Protein AF-A0A1V5WQ45-F1 (afdb_monomer_lite)

Secondary structure (DSSP, 8-state):
-----HHHHHHHHHTT-HHHHHHHHHHHHHHH--TTS-HHHHHHHHHHHHHHHHHHHHHHHHHHHHHHHHHHHHHHHHHHHHHHHHHHHHHHHHHT-

pLDDT: mean 81.32, std 9.6, range [46.72, 92.5]

Radius of gyration: 25.63 Å; chains: 1; bounding box: 58×16×73 Å

Foldseek 3Di:
DDDQPVVVLVVCLVVLVLVVNLVSLVVVCVVVPPPPDDVVVVVVSVVVNVVVNVVSVVSVVVVVVVVVVVVVVVVVVVVVVVVVVVVVVVVVVVVVD

Structure (mmCIF, N/CA/C/O backbone):
data_AF-A0A1V5WQ45-F1
#
_entry.id   AF-A0A1V5WQ45-F1
#
loop_
_atom_site.group_PDB
_atom_site.id
_atom_site.type_symbol
_atom_site.label_atom_id
_atom_site.label_alt_id
_atom_site.label_comp_id
_atom_site.label_asym_id
_atom_site.label_entity_id
_atom_site.label_seq_id
_atom_site.pdbx_PDB_ins_code
_atom_site.Cartn_x
_atom_site.Cartn_y
_atom_site.Cartn_z
_atom_site.occupancy
_atom_site.B_iso_or_equiv
_atom_site.auth_seq_id
_atom_site.auth_comp_id
_atom_site.auth_asym_id
_atom_site.auth_atom_id
_atom_site.pdbx_PDB_model_num
ATOM 1 N N . MET A 1 1 ? -20.489 7.486 17.923 1.00 46.72 1 MET A N 1
ATOM 2 C CA . MET A 1 1 ? -19.554 6.491 17.372 1.00 46.72 1 MET A CA 1
ATOM 3 C C . MET A 1 1 ? -19.168 6.957 15.984 1.00 46.72 1 MET A C 1
ATOM 5 O O . MET A 1 1 ? -20.056 7.134 15.154 1.00 46.72 1 MET A O 1
ATOM 9 N N . SER A 1 2 ? -17.894 7.283 15.779 1.00 54.72 2 SER A N 1
ATOM 10 C CA . SER A 1 2 ? -17.372 7.604 14.451 1.00 54.72 2 SER A CA 1
ATOM 11 C C . SER A 1 2 ? -17.204 6.279 13.724 1.00 54.72 2 SER A C 1
ATOM 13 O O . SER A 1 2 ? -16.371 5.496 14.140 1.00 54.72 2 SER A O 1
ATOM 15 N N . GLN A 1 3 ? -18.021 5.973 12.716 1.00 68.31 3 GLN A N 1
ATOM 16 C CA . GLN A 1 3 ? -17.831 4.752 11.928 1.00 68.31 3 GLN A CA 1
ATOM 17 C C . GLN A 1 3 ? -16.707 4.970 10.917 1.00 68.31 3 GLN A C 1
ATOM 19 O O . GLN A 1 3 ? -16.695 5.988 10.222 1.00 68.31 3 GLN A O 1
ATOM 24 N N . LEU A 1 4 ? -15.792 4.004 10.809 1.00 78.50 4 LEU A N 1
ATOM 25 C CA . LEU A 1 4 ? -14.816 3.964 9.727 1.00 78.50 4 LEU A CA 1
ATOM 26 C C . LEU A 1 4 ? -15.577 3.947 8.395 1.00 78.50 4 LEU A C 1
ATOM 28 O O . LEU A 1 4 ? -16.408 3.065 8.162 1.00 78.50 4 LEU A O 1
ATOM 32 N N . ASP A 1 5 ? -15.296 4.905 7.510 1.00 86.31 5 ASP A N 1
ATOM 33 C CA . ASP A 1 5 ? -15.838 4.872 6.153 1.00 86.31 5 ASP A CA 1
ATOM 34 C C . ASP A 1 5 ? -15.121 3.775 5.358 1.00 86.31 5 ASP A C 1
ATOM 36 O O . ASP A 1 5 ? -14.093 3.996 4.715 1.00 86.31 5 ASP A O 1
ATOM 40 N N . ALA A 1 6 ? -15.678 2.564 5.423 1.00 82.69 6 ALA A N 1
ATOM 41 C CA . ALA A 1 6 ? -15.132 1.387 4.763 1.00 82.69 6 ALA A CA 1
ATOM 42 C C . ALA A 1 6 ? -14.988 1.575 3.245 1.00 82.69 6 ALA A C 1
ATOM 44 O O . ALA A 1 6 ? -14.047 1.047 2.662 1.00 82.69 6 ALA A O 1
ATOM 45 N N . LYS A 1 7 ? -15.866 2.360 2.600 1.00 86.81 7 LYS A N 1
ATOM 46 C CA . LYS A 1 7 ? -15.773 2.603 1.153 1.00 86.81 7 LYS A CA 1
ATOM 47 C C . LYS A 1 7 ? -14.593 3.498 0.822 1.00 86.81 7 LYS A C 1
ATOM 49 O O . LYS A 1 7 ? -13.856 3.208 -0.116 1.00 86.81 7 LYS A O 1
ATOM 54 N N . ALA A 1 8 ? -14.413 4.571 1.587 1.00 87.44 8 ALA A N 1
ATOM 55 C CA . ALA A 1 8 ? -13.262 5.447 1.425 1.00 87.44 8 ALA A CA 1
ATOM 56 C C . ALA A 1 8 ? -11.953 4.695 1.714 1.00 87.44 8 ALA A C 1
ATOM 58 O O . ALA A 1 8 ? -10.996 4.821 0.953 1.00 87.44 8 ALA A O 1
ATOM 59 N N . PHE A 1 9 ? -11.936 3.854 2.750 1.00 85.56 9 PHE A N 1
ATOM 60 C CA . PHE A 1 9 ? -10.790 3.017 3.091 1.00 85.56 9 PHE A CA 1
ATOM 61 C C . PHE A 1 9 ? -10.450 2.014 1.977 1.00 85.56 9 PHE A C 1
ATOM 63 O O . PHE A 1 9 ? -9.316 1.977 1.503 1.00 85.56 9 PHE A O 1
ATOM 70 N N . GLU A 1 10 ? -11.429 1.245 1.491 1.00 83.94 10 GLU A N 1
ATOM 71 C CA . GLU A 1 10 ? -11.246 0.315 0.368 1.00 83.94 10 GLU A CA 1
ATOM 72 C C . GLU A 1 10 ? -10.760 1.032 -0.896 1.00 83.94 10 GLU A C 1
ATOM 74 O O . GLU A 1 10 ? -9.870 0.534 -1.591 1.00 83.94 10 GLU A O 1
ATOM 79 N N . GLN A 1 11 ? -11.291 2.227 -1.171 1.00 89.56 11 GLN A N 1
ATOM 80 C CA . GLN A 1 11 ? -10.848 3.042 -2.293 1.00 89.56 11 GLN A CA 1
ATOM 81 C C . GLN A 1 11 ? -9.374 3.445 -2.141 1.00 89.56 11 GLN A C 1
ATOM 83 O O . GLN A 1 11 ? -8.606 3.247 -3.082 1.00 89.56 11 GLN A O 1
ATOM 88 N N . MET A 1 12 ? -8.946 3.920 -0.966 1.00 90.06 12 MET A N 1
ATOM 89 C CA . MET A 1 12 ? -7.541 4.268 -0.708 1.00 90.06 12 MET A CA 1
ATOM 90 C C . MET A 1 12 ? -6.607 3.069 -0.898 1.00 90.06 12 MET A C 1
ATOM 92 O O . MET A 1 12 ? -5.546 3.213 -1.505 1.00 90.06 12 MET A O 1
ATOM 96 N N . ILE A 1 13 ? -7.013 1.875 -0.450 1.00 86.31 13 ILE A N 1
ATOM 97 C CA . ILE A 1 13 ? -6.253 0.639 -0.685 1.00 86.31 13 ILE A CA 1
ATOM 98 C C . ILE A 1 13 ? -6.168 0.325 -2.182 1.00 86.31 13 ILE A C 1
ATOM 100 O O . ILE A 1 13 ? -5.081 0.044 -2.685 1.00 86.31 13 ILE A O 1
ATOM 104 N N . SER A 1 14 ? -7.280 0.423 -2.916 1.00 86.75 14 SER A N 1
ATOM 105 C CA . SER A 1 14 ? -7.305 0.159 -4.363 1.00 86.75 14 SER A CA 1
ATOM 106 C C . SER A 1 14 ? -6.451 1.145 -5.171 1.00 86.75 14 SER A C 1
ATOM 108 O O . SER A 1 14 ? -5.837 0.773 -6.170 1.00 86.75 14 SER A O 1
ATOM 110 N N . GLU A 1 15 ? -6.366 2.391 -4.704 1.00 91.69 15 GLU A N 1
ATOM 111 C CA . GLU A 1 15 ? -5.579 3.472 -5.299 1.00 91.69 15 GLU A CA 1
ATOM 112 C C . GLU A 1 15 ? -4.120 3.487 -4.813 1.00 91.69 15 GLU A C 1
ATOM 114 O O . GLU A 1 15 ? -3.355 4.365 -5.209 1.00 91.69 15 GLU A O 1
ATOM 119 N N . LYS A 1 16 ? -3.713 2.519 -3.977 1.00 88.69 16 LYS A N 1
ATOM 120 C CA . LYS A 1 16 ? -2.366 2.414 -3.381 1.00 88.69 16 LYS A CA 1
ATOM 121 C C . LYS A 1 16 ? -1.978 3.606 -2.497 1.00 88.69 16 LYS A C 1
ATOM 123 O O . LYS A 1 16 ? -0.798 3.875 -2.270 1.00 88.69 16 LYS A O 1
ATOM 128 N N . ARG A 1 17 ? -2.969 4.315 -1.957 1.00 90.81 17 ARG A N 1
ATOM 129 C CA . ARG A 1 17 ? -2.818 5.446 -1.029 1.00 90.81 17 ARG A CA 1
ATOM 130 C C . ARG A 1 17 ? -2.702 4.930 0.406 1.00 90.81 17 ARG A C 1
ATOM 132 O O . ARG A 1 17 ? -3.536 5.204 1.265 1.00 90.81 17 ARG A O 1
ATOM 139 N N . TYR A 1 18 ? -1.673 4.122 0.651 1.00 87.69 18 TYR A N 1
ATOM 140 C CA . TYR A 1 18 ? -1.520 3.367 1.898 1.00 87.69 18 TYR A CA 1
ATOM 141 C C . TYR A 1 18 ? -1.285 4.244 3.131 1.00 87.69 18 TYR A C 1
ATOM 143 O O . TYR A 1 18 ? -1.762 3.903 4.212 1.00 87.69 18 TYR A O 1
ATOM 151 N N . ASP A 1 19 ? -0.585 5.369 2.977 1.00 87.69 19 ASP A N 1
ATOM 152 C CA . ASP A 1 19 ? -0.353 6.312 4.077 1.00 87.69 19 ASP A CA 1
ATOM 153 C C . ASP A 1 19 ? -1.667 6.962 4.523 1.00 87.69 19 ASP A C 1
ATOM 155 O O . ASP A 1 19 ? -1.968 7.017 5.712 1.00 87.69 19 ASP A O 1
ATOM 159 N N . GLU A 1 20 ? -2.515 7.339 3.566 1.00 88.56 20 GLU A N 1
ATOM 160 C CA . GLU A 1 20 ? -3.829 7.924 3.841 1.00 88.56 20 GLU A CA 1
ATOM 161 C C . GLU A 1 20 ? -4.781 6.904 4.483 1.00 88.56 20 GLU A C 1
ATOM 163 O O . GLU A 1 20 ? -5.510 7.233 5.418 1.00 88.56 20 GLU A O 1
ATOM 168 N N . ALA A 1 21 ? -4.716 5.640 4.049 1.00 86.75 21 ALA A N 1
ATOM 169 C CA . ALA A 1 21 ? -5.461 4.548 4.671 1.00 86.75 21 ALA A CA 1
ATOM 170 C C . ALA A 1 21 ? -5.020 4.299 6.128 1.00 86.75 21 ALA A C 1
ATOM 172 O O . ALA A 1 21 ? -5.861 4.059 6.998 1.00 86.75 21 ALA A O 1
ATOM 173 N N . LYS A 1 22 ? -3.712 4.385 6.420 1.00 86.38 22 LYS A N 1
ATOM 174 C CA . LYS A 1 22 ? -3.178 4.279 7.790 1.00 86.38 22 LYS A CA 1
ATOM 175 C C . LYS A 1 22 ? -3.601 5.452 8.665 1.00 86.38 22 LYS A C 1
ATOM 177 O O . LYS A 1 22 ? -3.983 5.230 9.811 1.00 86.38 22 LYS A O 1
ATOM 182 N N . ASP A 1 23 ? -3.563 6.670 8.137 1.00 89.38 23 ASP A N 1
ATOM 183 C CA . ASP A 1 23 ? -3.986 7.862 8.873 1.00 89.38 23 ASP A CA 1
ATOM 184 C C . ASP A 1 23 ? -5.486 7.826 9.191 1.00 89.38 23 ASP A C 1
ATOM 186 O O . ASP A 1 23 ? -5.879 8.150 10.312 1.00 89.38 23 ASP A O 1
ATOM 190 N N . MET A 1 24 ? -6.323 7.358 8.257 1.00 87.50 24 MET A N 1
ATOM 191 C CA . MET A 1 24 ? -7.757 7.153 8.492 1.00 87.50 24 MET A CA 1
ATOM 192 C C . MET A 1 24 ? -8.016 6.117 9.595 1.00 87.50 24 MET A C 1
ATOM 194 O O . MET A 1 24 ? -8.832 6.358 10.484 1.00 87.50 24 MET A O 1
ATOM 198 N N . LEU A 1 25 ? -7.294 4.990 9.572 1.00 83.94 25 LEU A N 1
ATOM 199 C CA . LEU A 1 25 ? -7.344 3.980 10.633 1.00 83.94 25 LEU A CA 1
ATOM 200 C C . LEU A 1 25 ? -6.934 4.561 11.984 1.00 83.94 25 LEU A C 1
ATOM 202 O O . LEU A 1 25 ? -7.634 4.383 12.975 1.00 83.94 25 LEU A O 1
ATOM 206 N N . ARG A 1 26 ? -5.816 5.285 12.025 1.00 83.12 26 ARG A N 1
ATOM 207 C CA . ARG A 1 26 ? -5.320 5.901 13.253 1.00 83.12 26 ARG A CA 1
ATOM 208 C C . ARG A 1 26 ? -6.328 6.892 13.830 1.00 83.12 26 ARG A C 1
ATOM 210 O O . ARG A 1 26 ? -6.602 6.833 15.017 1.00 83.12 26 ARG A O 1
ATOM 217 N N . GLN A 1 27 ? -6.913 7.757 13.003 1.00 84.62 27 GLN A N 1
ATOM 218 C CA . GLN A 1 27 ? -7.938 8.703 13.452 1.00 84.62 27 GLN A CA 1
ATOM 219 C C . GLN A 1 27 ? -9.201 8.004 13.955 1.00 84.62 27 GLN A C 1
ATOM 221 O O . GLN A 1 27 ? -9.831 8.494 14.887 1.00 84.62 27 GLN A O 1
ATOM 226 N N . TYR A 1 28 ? -9.593 6.885 13.345 1.00 82.12 28 TYR A N 1
ATOM 227 C CA . TYR A 1 28 ? -10.717 6.087 13.825 1.00 82.12 28 TYR A CA 1
ATOM 228 C C . TYR A 1 28 ? -10.449 5.568 15.244 1.00 82.12 28 TYR A C 1
ATOM 230 O O . TYR A 1 28 ? -11.236 5.845 16.145 1.00 82.12 28 TYR A O 1
ATOM 238 N N . PHE A 1 29 ? -9.295 4.935 15.469 1.00 74.69 29 PHE A N 1
ATOM 239 C CA . PHE A 1 29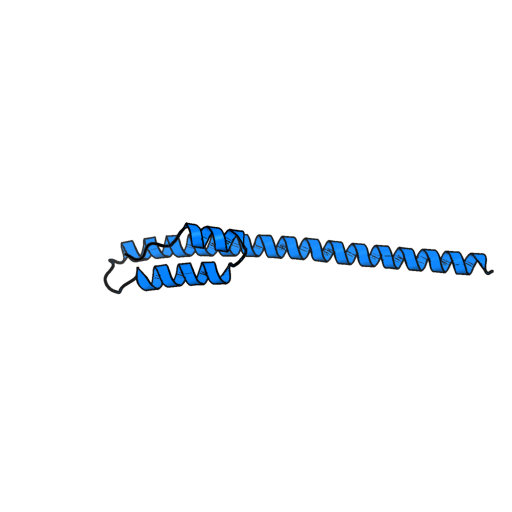 ? -8.937 4.408 16.786 1.00 74.69 29 PHE A CA 1
ATOM 240 C C . PHE A 1 29 ? -8.634 5.506 17.817 1.00 74.69 29 PHE A C 1
ATOM 242 O O . PHE A 1 29 ? -9.077 5.388 18.950 1.00 74.69 29 PHE A O 1
ATOM 249 N N . ASP A 1 30 ? -7.986 6.615 17.447 1.00 76.31 30 ASP A N 1
ATOM 250 C CA . ASP A 1 30 ? -7.761 7.757 18.353 1.00 76.31 30 ASP A CA 1
ATOM 251 C C . ASP A 1 30 ? -9.094 8.385 18.834 1.00 76.31 30 ASP A C 1
ATOM 253 O O . ASP A 1 30 ? -9.144 8.968 19.916 1.00 76.31 30 ASP A O 1
ATOM 257 N N . ASN A 1 31 ? -10.175 8.271 18.047 1.00 74.00 31 ASN A N 1
ATOM 258 C CA . ASN A 1 31 ? -11.505 8.790 18.390 1.00 74.00 31 ASN A CA 1
ATOM 259 C C . ASN A 1 31 ? -12.431 7.759 19.063 1.00 74.00 31 ASN A C 1
ATOM 261 O O . ASN A 1 31 ? -13.352 8.170 19.770 1.00 74.00 31 ASN A O 1
ATOM 265 N N . GLU A 1 32 ? -12.249 6.457 18.817 1.00 66.19 32 GLU A N 1
ATOM 266 C CA . GLU A 1 32 ? -12.994 5.396 19.514 1.00 66.19 32 GLU A CA 1
ATOM 267 C C . GLU A 1 32 ? -12.406 5.084 20.893 1.00 66.19 32 GLU A C 1
ATOM 269 O O . GLU A 1 32 ? -13.165 4.915 21.840 1.00 66.19 32 GLU A O 1
ATOM 274 N N . LEU A 1 33 ? -11.079 5.123 21.050 1.00 63.19 33 LEU A N 1
ATOM 275 C CA . LEU A 1 33 ? -10.370 4.766 22.287 1.00 63.19 33 LEU A CA 1
ATOM 276 C C . LEU A 1 33 ? -10.386 5.878 23.355 1.00 63.19 33 LEU A C 1
ATOM 278 O O . LEU A 1 33 ? -9.385 6.100 24.044 1.00 63.19 33 LEU A O 1
ATOM 282 N N . GLY A 1 34 ? -11.499 6.605 23.498 1.00 61.91 34 GLY A N 1
ATOM 283 C CA . GLY A 1 34 ? -11.684 7.535 24.616 1.00 61.91 34 GLY A CA 1
ATOM 284 C C . GLY A 1 34 ? -11.440 6.827 25.957 1.00 61.91 34 GLY A C 1
ATOM 285 O O . GLY A 1 34 ? -11.777 5.655 26.092 1.00 61.91 34 GLY A O 1
ATOM 286 N N . GLU A 1 35 ? -10.853 7.533 26.934 1.00 59.44 35 GLU A N 1
ATOM 287 C CA . GLU A 1 35 ? -10.268 7.023 28.202 1.00 59.44 35 GLU A CA 1
ATOM 288 C C . GLU A 1 35 ? -11.156 6.100 29.081 1.00 59.44 35 GLU A C 1
ATOM 290 O O . GLU A 1 35 ? -10.706 5.642 30.129 1.00 59.44 35 GLU A O 1
ATOM 295 N N . GLU A 1 36 ? -12.399 5.820 28.690 1.00 58.56 36 GLU A N 1
ATOM 296 C CA . GLU A 1 36 ? -13.420 5.135 29.488 1.00 58.56 36 GLU A CA 1
ATOM 297 C C . GLU A 1 36 ? -13.732 3.685 29.077 1.00 58.56 36 GLU A C 1
ATOM 299 O O . GLU A 1 36 ? -14.479 3.020 29.795 1.00 58.56 36 GLU A O 1
ATOM 304 N N . GLU A 1 37 ? -13.186 3.153 27.979 1.00 57.97 37 GLU A N 1
ATOM 305 C CA . GLU A 1 37 ? -13.521 1.783 27.565 1.00 57.97 37 GLU A CA 1
ATOM 306 C C . GLU A 1 37 ? -12.710 0.724 28.331 1.00 57.97 37 GLU A C 1
ATOM 308 O O . GLU A 1 37 ? -11.476 0.713 28.343 1.00 57.97 37 GLU A O 1
ATOM 313 N N . GLU A 1 38 ? -13.443 -0.163 29.017 1.00 59.56 38 GLU A N 1
ATOM 314 C CA . GLU A 1 38 ? -12.937 -1.297 29.791 1.00 59.56 38 GLU A CA 1
ATOM 315 C C . GLU A 1 38 ? -11.850 -2.052 29.010 1.00 59.56 38 GLU A C 1
ATOM 317 O O . GLU A 1 38 ? -12.005 -2.332 27.824 1.00 59.56 38 GLU A O 1
ATOM 322 N N . GLY A 1 39 ? -10.740 -2.399 29.673 1.00 62.69 39 GLY A N 1
ATOM 323 C 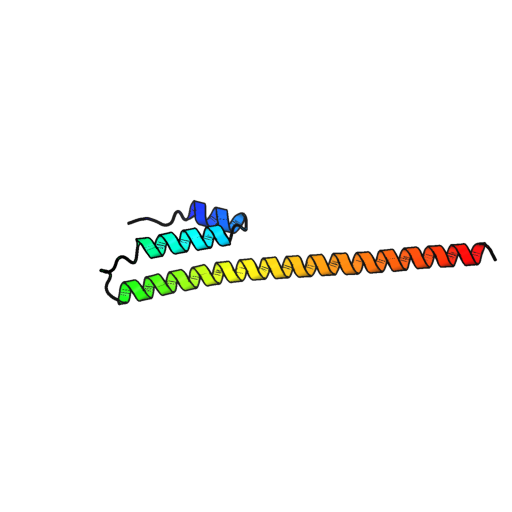CA . GLY A 1 39 ? -9.516 -2.876 29.013 1.00 62.69 39 GLY A CA 1
ATOM 324 C C . GLY A 1 39 ? -9.660 -4.090 28.080 1.00 62.69 39 GLY A C 1
ATOM 325 O O . GLY A 1 39 ? -8.741 -4.356 27.315 1.00 62.69 39 GLY A O 1
ATOM 326 N N . GLU A 1 40 ? -10.784 -4.808 28.112 1.00 65.31 40 GLU A N 1
ATOM 327 C CA . GLU A 1 40 ? -11.116 -5.876 27.160 1.00 65.31 40 GLU A CA 1
ATOM 328 C C . GLU A 1 40 ? -11.501 -5.310 25.778 1.00 65.31 40 GLU A C 1
ATOM 330 O O . GLU A 1 40 ? -10.932 -5.726 24.771 1.00 65.31 40 GLU A O 1
ATOM 335 N N . VAL A 1 41 ? -12.339 -4.266 25.730 1.00 69.56 41 VAL A N 1
ATOM 336 C CA . VAL A 1 41 ? -12.704 -3.547 24.491 1.00 69.56 41 VAL A CA 1
ATOM 337 C C . VAL A 1 41 ? -11.472 -2.897 23.860 1.00 69.56 41 VAL A C 1
ATOM 339 O O . VAL A 1 41 ? -11.284 -2.948 22.646 1.00 69.56 41 VAL A O 1
ATOM 342 N N . TYR A 1 42 ? -10.572 -2.365 24.692 1.00 72.06 42 TYR A N 1
ATOM 343 C CA . TYR A 1 42 ? -9.307 -1.786 24.238 1.00 72.06 42 TYR A CA 1
ATOM 344 C C . TYR A 1 42 ? -8.396 -2.817 23.554 1.00 72.06 42 TYR A C 1
ATOM 346 O O . TYR A 1 42 ? -7.758 -2.522 22.541 1.00 72.06 42 TYR A O 1
ATOM 354 N N . VAL A 1 43 ? -8.308 -4.029 24.111 1.00 75.00 43 VAL A N 1
ATOM 355 C CA . VAL A 1 43 ? -7.475 -5.106 23.558 1.00 75.00 43 VAL A CA 1
ATOM 356 C C . VAL A 1 43 ? -8.034 -5.591 22.224 1.00 75.00 43 VAL A C 1
ATOM 358 O O . VAL A 1 43 ? -7.258 -5.754 21.281 1.00 75.00 43 VAL A O 1
ATOM 361 N N . ASP A 1 44 ? -9.350 -5.761 22.124 1.00 78.19 44 ASP A N 1
ATOM 362 C CA . ASP A 1 44 ? -10.006 -6.186 20.886 1.00 78.19 44 ASP A CA 1
ATOM 363 C C . ASP A 1 44 ? -9.863 -5.126 19.781 1.00 78.19 44 ASP A C 1
ATOM 365 O O . ASP A 1 44 ? -9.417 -5.439 18.675 1.00 78.19 44 ASP A O 1
ATOM 369 N N . ALA A 1 45 ? -10.104 -3.851 20.102 1.00 75.44 45 ALA A N 1
ATOM 370 C CA . ALA A 1 45 ? -9.899 -2.735 19.179 1.00 75.44 45 ALA A CA 1
ATOM 371 C C . ALA A 1 45 ? -8.440 -2.657 18.683 1.00 75.44 45 ALA A C 1
ATOM 373 O O . ALA A 1 45 ? -8.174 -2.492 17.489 1.00 75.44 45 ALA A O 1
ATOM 374 N N . MET A 1 46 ? -7.466 -2.846 19.576 1.00 79.00 46 MET A N 1
ATOM 375 C CA . MET A 1 46 ? -6.051 -2.878 19.200 1.00 79.00 46 MET A CA 1
ATOM 376 C C . MET A 1 46 ? -5.678 -4.092 18.344 1.00 79.00 46 MET A C 1
ATOM 378 O O . MET A 1 46 ? -4.829 -3.974 17.453 1.00 79.00 46 MET A O 1
ATOM 382 N N . ALA A 1 47 ? -6.290 -5.252 18.585 1.00 82.44 47 ALA A N 1
ATOM 383 C CA . ALA A 1 47 ? -6.091 -6.436 17.758 1.00 82.44 47 ALA A CA 1
ATOM 384 C C . ALA A 1 47 ? -6.594 -6.201 16.324 1.00 82.44 47 ALA A C 1
ATOM 386 O O . ALA A 1 47 ? -5.881 -6.524 15.367 1.00 82.44 47 ALA A O 1
ATOM 387 N N . ASP A 1 48 ? -7.756 -5.563 16.174 1.00 81.88 48 ASP A N 1
ATOM 388 C CA . ASP A 1 48 ? -8.318 -5.190 14.873 1.00 81.88 48 ASP A CA 1
ATOM 389 C C . ASP A 1 48 ? -7.447 -4.156 14.148 1.00 81.88 48 ASP A C 1
ATOM 391 O O . ASP A 1 48 ? -7.114 -4.338 12.969 1.00 81.88 48 ASP A O 1
ATOM 395 N N . TYR A 1 49 ? -6.980 -3.122 14.859 1.00 82.88 49 TYR A N 1
ATOM 396 C CA . TYR A 1 49 ? -6.027 -2.150 14.318 1.00 82.88 49 TYR A CA 1
ATOM 397 C C . TYR A 1 49 ? -4.752 -2.827 13.799 1.00 82.88 49 TYR A C 1
ATOM 399 O O . TYR A 1 49 ? -4.312 -2.569 12.673 1.00 82.88 49 TYR A O 1
ATOM 407 N N . LEU A 1 50 ? -4.158 -3.719 14.597 1.00 82.94 50 LEU A N 1
ATOM 408 C CA . LEU A 1 50 ? -2.948 -4.451 14.223 1.00 82.94 50 LEU A CA 1
ATOM 409 C C . LEU A 1 50 ? -3.183 -5.348 13.005 1.00 82.94 50 LEU A C 1
ATOM 411 O O . LEU A 1 50 ? -2.355 -5.365 12.091 1.00 82.94 50 LEU A O 1
ATOM 415 N N . ALA A 1 51 ? -4.308 -6.062 12.955 1.00 85.56 51 ALA A N 1
ATOM 416 C CA . ALA A 1 51 ? -4.659 -6.914 11.825 1.00 85.56 51 ALA A CA 1
ATOM 417 C C . ALA A 1 51 ? -4.810 -6.104 10.527 1.00 85.56 51 ALA A C 1
ATOM 419 O O . ALA A 1 51 ? -4.271 -6.486 9.483 1.00 85.56 51 ALA A O 1
ATOM 420 N N . MET A 1 52 ? -5.494 -4.959 10.587 1.00 83.19 52 MET A N 1
ATOM 421 C CA . MET A 1 52 ? -5.667 -4.072 9.435 1.00 83.19 52 MET A CA 1
ATOM 422 C C . MET A 1 52 ? -4.344 -3.428 9.005 1.00 83.19 52 MET A C 1
ATOM 424 O O . MET A 1 52 ? -4.019 -3.434 7.818 1.00 83.19 52 MET A O 1
ATOM 428 N N . SER A 1 53 ? -3.534 -2.950 9.951 1.00 84.31 53 SER A N 1
ATOM 429 C CA . SER A 1 53 ? -2.215 -2.371 9.669 1.00 84.31 53 SER A CA 1
ATOM 430 C C . SER A 1 53 ? -1.266 -3.386 9.018 1.00 84.31 53 SER A C 1
ATOM 432 O O . SER A 1 53 ? -0.586 -3.068 8.038 1.00 84.31 53 SER A O 1
ATOM 434 N N . ASN A 1 54 ? -1.276 -4.639 9.486 1.00 86.88 54 ASN A N 1
ATOM 435 C CA . ASN A 1 54 ? -0.499 -5.719 8.880 1.00 86.88 54 ASN A CA 1
ATOM 436 C C . ASN A 1 54 ? -0.925 -5.992 7.434 1.00 86.88 54 ASN A C 1
ATOM 438 O O . ASN A 1 54 ? -0.061 -6.079 6.565 1.00 86.88 54 ASN A O 1
ATOM 442 N N . ARG A 1 55 ? -2.231 -6.024 7.144 1.00 86.31 55 ARG A N 1
ATOM 443 C CA . ARG A 1 55 ? -2.738 -6.182 5.769 1.00 86.31 55 ARG A CA 1
ATOM 444 C C . ARG A 1 55 ? -2.286 -5.056 4.839 1.00 86.31 55 ARG A C 1
ATOM 446 O O . ARG A 1 55 ? -1.900 -5.325 3.703 1.00 86.31 55 ARG A O 1
ATOM 453 N N . ILE A 1 56 ? -2.291 -3.806 5.312 1.00 84.31 56 ILE A N 1
ATOM 454 C CA . ILE A 1 56 ? -1.767 -2.669 4.535 1.00 84.31 56 ILE A CA 1
ATOM 455 C C . ILE A 1 56 ? -0.274 -2.860 4.253 1.00 84.31 56 ILE A C 1
ATOM 457 O O . ILE A 1 56 ? 0.176 -2.663 3.126 1.00 84.31 56 ILE A O 1
ATOM 461 N N . ASN A 1 57 ? 0.502 -3.261 5.262 1.00 86.31 57 ASN A N 1
ATOM 462 C CA . ASN A 1 57 ? 1.937 -3.489 5.103 1.00 86.31 57 ASN A CA 1
ATOM 463 C C . ASN A 1 57 ? 2.238 -4.638 4.129 1.00 86.31 57 ASN A C 1
ATOM 465 O O . ASN A 1 57 ? 3.162 -4.522 3.328 1.00 86.31 57 ASN A O 1
ATOM 469 N N . GLU A 1 58 ? 1.461 -5.720 4.161 1.00 89.69 58 GLU A N 1
ATOM 470 C CA . GLU A 1 58 ? 1.581 -6.831 3.211 1.00 89.69 58 GLU A CA 1
ATOM 471 C C . GLU A 1 58 ? 1.299 -6.382 1.773 1.00 89.69 58 GLU A C 1
ATOM 473 O O . GLU A 1 58 ? 2.080 -6.699 0.874 1.00 89.69 58 GLU A O 1
ATOM 478 N N . ALA A 1 59 ? 0.237 -5.597 1.555 1.00 85.94 59 ALA A N 1
ATOM 479 C CA . ALA A 1 59 ? -0.076 -5.033 0.242 1.00 85.94 59 ALA A CA 1
ATOM 480 C C . ALA A 1 59 ? 1.048 -4.111 -0.261 1.00 85.94 59 ALA A C 1
ATOM 482 O O . ALA A 1 59 ? 1.503 -4.242 -1.399 1.00 85.94 59 ALA A O 1
ATOM 483 N N . TYR A 1 60 ? 1.566 -3.245 0.613 1.00 84.62 60 TYR A N 1
ATOM 484 C CA . TYR A 1 60 ? 2.695 -2.369 0.302 1.00 84.62 60 TYR A CA 1
ATOM 485 C C . TYR A 1 60 ? 3.964 -3.155 -0.063 1.00 84.62 60 TYR A C 1
ATOM 487 O O . TYR A 1 60 ? 4.643 -2.841 -1.042 1.00 84.62 60 TYR A O 1
ATOM 495 N N . LEU A 1 61 ? 4.281 -4.213 0.690 1.00 90.12 61 LEU A N 1
ATOM 496 C CA . LEU A 1 61 ? 5.426 -5.084 0.414 1.00 90.12 61 LEU A CA 1
ATOM 497 C C . LEU A 1 61 ? 5.268 -5.844 -0.906 1.00 90.12 61 LEU A C 1
ATOM 499 O O . LEU A 1 61 ? 6.243 -5.983 -1.648 1.00 90.12 61 LEU A O 1
ATOM 503 N N . ALA A 1 62 ? 4.065 -6.330 -1.214 1.00 90.31 62 ALA A N 1
ATOM 504 C CA . ALA A 1 62 ? 3.778 -6.984 -2.485 1.00 90.31 62 ALA A CA 1
ATOM 505 C C . ALA A 1 62 ? 4.008 -6.026 -3.664 1.00 90.31 62 ALA A C 1
ATOM 507 O O . ALA A 1 62 ? 4.708 -6.383 -4.614 1.00 90.31 62 ALA A O 1
ATOM 508 N N . ASP A 1 63 ? 3.515 -4.791 -3.558 1.00 88.50 63 ASP A N 1
ATOM 509 C CA . ASP A 1 63 ? 3.728 -3.748 -4.562 1.00 88.50 63 ASP A CA 1
ATOM 510 C C . ASP A 1 63 ? 5.208 -3.379 -4.719 1.00 88.50 63 ASP A C 1
ATOM 512 O O . ASP A 1 63 ? 5.701 -3.266 -5.843 1.00 88.50 63 ASP A O 1
ATOM 516 N N . MET A 1 64 ? 5.953 -3.238 -3.618 1.00 88.81 64 MET A N 1
ATOM 517 C CA . MET A 1 64 ? 7.397 -2.986 -3.684 1.00 88.81 64 MET A CA 1
ATOM 518 C C . MET A 1 64 ? 8.153 -4.126 -4.373 1.00 88.81 64 MET A C 1
ATOM 520 O O . MET A 1 64 ? 9.080 -3.874 -5.145 1.00 88.81 64 MET A O 1
ATOM 524 N N . ASN A 1 65 ? 7.771 -5.378 -4.115 1.00 91.38 65 ASN A N 1
ATOM 525 C CA . ASN A 1 65 ? 8.393 -6.538 -4.748 1.00 91.38 65 ASN A CA 1
ATOM 526 C C . ASN A 1 65 ? 8.082 -6.612 -6.249 1.00 91.38 65 ASN A C 1
ATOM 528 O O . ASN A 1 65 ? 8.986 -6.903 -7.034 1.00 91.38 65 ASN A O 1
ATOM 532 N N . ASP A 1 66 ? 6.850 -6.300 -6.660 1.00 91.88 66 ASP A N 1
ATOM 533 C CA . ASP A 1 66 ? 6.482 -6.176 -8.076 1.00 91.88 66 ASP A CA 1
ATOM 534 C C . ASP A 1 66 ? 7.288 -5.064 -8.764 1.00 91.88 66 ASP A C 1
ATOM 536 O O . ASP A 1 66 ? 7.866 -5.266 -9.835 1.00 91.88 66 ASP A O 1
ATOM 540 N N . LEU A 1 67 ? 7.421 -3.907 -8.111 1.00 90.25 67 LEU A N 1
ATOM 541 C CA . LEU A 1 67 ? 8.208 -2.792 -8.633 1.00 90.25 67 LEU A CA 1
ATOM 542 C C . LEU A 1 67 ? 9.691 -3.167 -8.785 1.00 90.25 67 LEU A C 1
ATOM 544 O O . LEU A 1 67 ? 10.307 -2.877 -9.810 1.00 90.25 67 LEU A O 1
ATOM 548 N N . LYS A 1 68 ? 10.252 -3.879 -7.803 1.00 90.75 68 LYS A N 1
ATOM 549 C CA . LYS A 1 68 ? 11.618 -4.414 -7.861 1.00 90.75 68 LYS A CA 1
ATOM 550 C C . LYS A 1 68 ? 11.798 -5.411 -9.010 1.00 90.75 68 LYS A C 1
ATOM 552 O O . LYS A 1 68 ? 12.815 -5.362 -9.699 1.00 90.75 68 LYS A O 1
ATOM 557 N N . ALA A 1 69 ? 10.828 -6.297 -9.236 1.00 92.50 69 ALA A N 1
ATOM 558 C CA . ALA A 1 69 ? 10.872 -7.249 -10.344 1.00 92.50 69 ALA A CA 1
ATOM 559 C C . ALA A 1 69 ? 10.859 -6.532 -11.703 1.00 92.50 69 ALA A C 1
ATOM 561 O O . ALA A 1 69 ? 11.659 -6.858 -12.581 1.00 92.50 69 ALA A O 1
ATOM 562 N N . LYS A 1 70 ? 10.014 -5.508 -11.852 1.00 90.62 70 LYS A N 1
ATOM 563 C CA . LYS A 1 70 ? 9.961 -4.669 -13.059 1.00 90.62 70 LYS A CA 1
ATOM 564 C C . LYS A 1 70 ? 11.266 -3.917 -13.303 1.00 90.62 70 LYS A C 1
ATOM 566 O O . LYS A 1 70 ? 11.737 -3.892 -14.434 1.00 90.62 70 LYS A O 1
ATOM 571 N N . LEU A 1 71 ? 11.882 -3.358 -12.261 1.00 89.75 71 LEU A N 1
ATOM 572 C CA . LEU A 1 71 ? 13.193 -2.709 -12.381 1.00 89.75 71 LEU A CA 1
ATOM 573 C C . LEU A 1 71 ? 14.267 -3.690 -12.866 1.00 89.75 71 LEU A C 1
ATOM 575 O O . LEU A 1 71 ? 14.988 -3.386 -13.809 1.00 89.75 71 LEU A O 1
ATOM 579 N N . SER A 1 72 ? 14.302 -4.904 -12.314 1.00 90.94 72 SER A N 1
ATOM 580 C CA . SER A 1 72 ? 15.239 -5.935 -12.775 1.00 90.94 72 SER A CA 1
ATOM 581 C C . SER A 1 72 ? 15.014 -6.333 -14.240 1.00 90.94 72 SER A C 1
ATOM 583 O O . SER A 1 72 ? 15.978 -6.611 -14.949 1.00 90.94 72 SER A O 1
ATOM 585 N N . GLN A 1 73 ? 13.766 -6.350 -14.720 1.00 90.00 73 GLN A N 1
ATOM 586 C CA . GLN A 1 73 ? 13.480 -6.585 -16.139 1.00 90.00 73 GLN A CA 1
ATOM 587 C C . GLN A 1 73 ? 14.018 -5.457 -17.025 1.00 90.00 73 GLN A C 1
ATOM 589 O O . GLN A 1 73 ? 14.589 -5.739 -18.076 1.00 90.00 73 GLN A O 1
ATOM 594 N N . VAL A 1 74 ? 13.871 -4.201 -16.596 1.00 89.44 74 VAL A N 1
ATOM 595 C CA . VAL A 1 74 ? 14.413 -3.037 -17.314 1.00 89.44 74 VAL A CA 1
ATOM 596 C C . VAL A 1 74 ? 15.940 -3.100 -17.391 1.00 89.44 74 VAL A C 1
ATOM 598 O O . VAL A 1 74 ? 16.495 -2.883 -18.468 1.00 89.44 74 VAL A O 1
ATOM 601 N N . ASP A 1 75 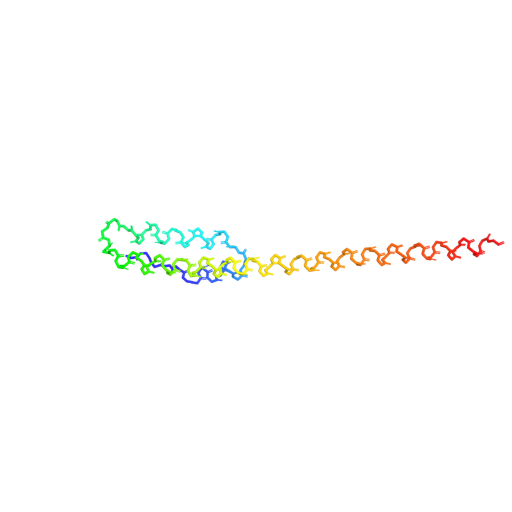? 16.613 -3.459 -16.297 1.00 86.88 75 ASP A N 1
ATOM 602 C CA . ASP A 1 75 ? 18.073 -3.609 -16.274 1.00 86.88 75 ASP A CA 1
ATOM 603 C C . ASP A 1 75 ? 18.543 -4.695 -17.254 1.00 86.88 75 ASP A C 1
ATOM 605 O O . ASP A 1 75 ? 19.436 -4.453 -18.068 1.00 86.88 75 ASP A O 1
ATOM 609 N N . ASN A 1 76 ? 17.879 -5.856 -1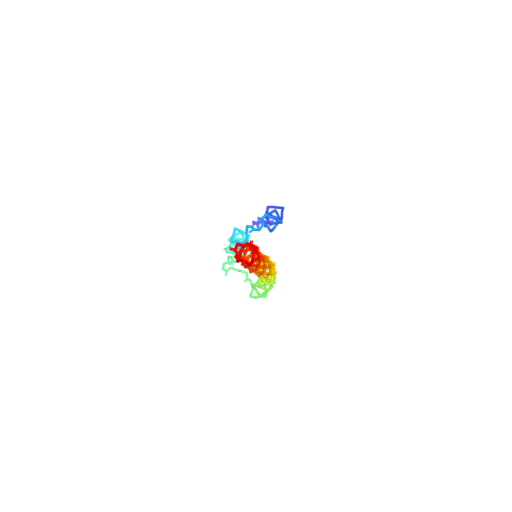7.262 1.00 88.25 76 ASN A N 1
ATOM 610 C CA . ASN A 1 76 ? 18.186 -6.935 -18.205 1.00 88.25 76 ASN A CA 1
ATOM 611 C C . ASN A 1 76 ? 17.982 -6.500 -19.667 1.00 88.25 76 ASN A C 1
ATOM 613 O O . ASN A 1 76 ? 18.824 -6.775 -20.519 1.00 88.25 76 ASN A O 1
ATOM 617 N N . MET A 1 77 ? 16.894 -5.778 -19.964 1.00 85.62 77 MET A N 1
ATOM 618 C CA . MET A 1 77 ? 16.657 -5.239 -21.309 1.00 85.62 77 MET A CA 1
ATOM 619 C C . MET A 1 77 ? 17.749 -4.244 -21.725 1.00 85.62 77 MET A C 1
ATOM 621 O O . MET A 1 77 ? 18.167 -4.239 -22.883 1.00 85.62 77 MET A O 1
ATOM 625 N N . SER A 1 78 ? 18.228 -3.414 -20.796 1.00 84.06 78 SER A N 1
ATOM 626 C CA . SER A 1 78 ? 19.314 -2.461 -21.043 1.00 84.06 78 SER A CA 1
ATOM 627 C C . SER A 1 78 ? 20.632 -3.168 -21.380 1.00 84.06 78 SER A C 1
ATOM 629 O O . SER A 1 78 ? 21.323 -2.793 -22.335 1.00 84.06 78 SER A O 1
ATOM 631 N N . GLU A 1 79 ? 20.965 -4.237 -20.651 1.00 88.19 79 GLU A N 1
ATOM 632 C CA . GLU A 1 79 ? 22.135 -5.060 -20.962 1.00 88.19 79 GLU A CA 1
ATOM 633 C C . GLU A 1 79 ? 22.035 -5.716 -22.344 1.00 88.19 79 GLU A C 1
ATOM 635 O O . GLU A 1 79 ? 23.009 -5.705 -23.100 1.00 88.19 79 GLU A O 1
ATOM 640 N N . ASP A 1 80 ? 20.874 -6.272 -22.691 1.00 85.50 80 ASP A N 1
ATOM 641 C CA . ASP A 1 80 ? 20.669 -6.952 -23.973 1.00 85.50 80 ASP A CA 1
ATOM 642 C C . ASP A 1 80 ? 20.751 -5.984 -25.162 1.00 85.50 80 ASP A C 1
ATOM 644 O O . ASP A 1 80 ? 21.353 -6.309 -26.194 1.00 85.50 80 ASP A O 1
ATOM 648 N N . ILE A 1 81 ? 20.221 -4.765 -25.011 1.00 84.38 81 ILE A N 1
ATOM 649 C CA . ILE A 1 81 ? 20.383 -3.689 -25.999 1.00 84.38 81 ILE A CA 1
ATOM 650 C C . ILE A 1 81 ? 21.862 -3.324 -26.148 1.00 84.38 81 ILE A C 1
ATOM 652 O O . ILE A 1 81 ? 22.359 -3.235 -27.270 1.00 84.38 81 ILE A O 1
ATOM 656 N N . THR A 1 82 ? 22.583 -3.163 -25.036 1.00 84.38 82 THR A N 1
ATOM 657 C CA . THR A 1 82 ? 24.012 -2.810 -25.055 1.00 84.38 82 THR A CA 1
ATOM 658 C C . THR A 1 82 ? 24.838 -3.877 -25.779 1.00 84.38 82 THR A C 1
ATOM 660 O O . THR A 1 82 ? 25.592 -3.557 -26.697 1.00 84.38 82 THR A O 1
ATOM 663 N N . LYS A 1 83 ? 24.621 -5.161 -25.457 1.00 85.25 83 LYS A N 1
ATOM 664 C CA . LYS A 1 83 ? 25.269 -6.296 -26.141 1.00 85.25 83 LYS A CA 1
ATOM 665 C C . LYS A 1 83 ? 24.944 -6.332 -27.638 1.00 85.25 83 LYS A C 1
ATOM 667 O O . LYS A 1 83 ? 25.809 -6.671 -28.444 1.00 85.25 83 LYS A O 1
ATOM 672 N N . SER A 1 84 ? 23.713 -5.984 -28.017 1.00 81.94 84 SER A N 1
ATOM 673 C CA . SER A 1 84 ? 23.286 -5.944 -29.421 1.00 81.94 84 SER A CA 1
ATOM 674 C C . SER A 1 84 ? 23.989 -4.831 -30.204 1.00 81.94 84 SER A C 1
ATOM 676 O O . SER A 1 84 ? 24.486 -5.084 -31.301 1.00 81.94 84 SER A O 1
ATOM 678 N N . ILE A 1 85 ? 24.098 -3.630 -29.624 1.00 80.19 85 ILE A N 1
ATOM 679 C CA . ILE A 1 85 ? 24.823 -2.496 -30.221 1.00 80.19 85 ILE A CA 1
ATOM 680 C C . ILE A 1 85 ? 26.306 -2.840 -30.408 1.00 80.19 85 ILE A C 1
ATOM 682 O O . ILE A 1 85 ? 26.867 -2.604 -31.481 1.00 80.19 85 ILE A O 1
ATOM 686 N N . ASP A 1 86 ? 26.940 -3.442 -29.399 1.00 82.62 86 ASP A N 1
ATOM 687 C CA . ASP A 1 86 ? 28.342 -3.859 -29.489 1.00 82.62 86 ASP A CA 1
ATOM 688 C C . ASP A 1 86 ? 28.553 -4.909 -30.590 1.00 82.62 86 ASP A C 1
ATOM 690 O O . ASP A 1 86 ? 29.509 -4.819 -31.365 1.00 82.62 86 ASP A O 1
ATOM 694 N N . ALA A 1 87 ? 27.637 -5.873 -30.726 1.00 79.06 87 ALA A N 1
ATOM 695 C CA . ALA A 1 87 ? 27.698 -6.883 -31.781 1.00 79.06 87 ALA A CA 1
ATOM 696 C C . ALA A 1 87 ? 27.550 -6.281 -33.192 1.00 79.06 87 ALA A C 1
ATOM 698 O O . ALA A 1 87 ? 28.247 -6.705 -34.120 1.00 79.06 87 ALA A O 1
ATOM 699 N N . GLU A 1 88 ? 26.672 -5.290 -33.371 1.00 80.94 88 GLU A N 1
ATOM 700 C CA . GLU A 1 88 ? 26.537 -4.564 -34.640 1.00 80.94 88 GLU A CA 1
ATOM 701 C C . GLU A 1 88 ? 27.793 -3.760 -34.975 1.00 80.94 88 GLU A C 1
ATOM 703 O O . GLU A 1 88 ? 28.258 -3.799 -36.116 1.00 80.94 88 GLU A O 1
ATOM 708 N N . LYS A 1 89 ? 28.386 -3.095 -33.979 1.00 81.69 89 LYS A N 1
ATOM 709 C CA . LYS A 1 89 ? 29.630 -2.341 -34.151 1.00 81.69 89 LYS A CA 1
ATOM 710 C C . LYS A 1 89 ? 30.788 -3.246 -34.573 1.00 81.69 89 LYS A C 1
ATOM 712 O O . LYS A 1 89 ? 31.445 -2.961 -35.570 1.00 81.69 89 LYS A O 1
ATOM 717 N N . ILE A 1 90 ? 30.969 -4.383 -33.895 1.00 78.38 90 ILE A N 1
ATOM 718 C CA . ILE A 1 90 ? 31.983 -5.390 -34.253 1.00 78.38 90 ILE A CA 1
ATOM 719 C C . ILE A 1 90 ? 31.770 -5.897 -35.687 1.00 78.38 90 ILE A C 1
ATOM 721 O O . ILE A 1 90 ? 32.729 -6.053 -36.442 1.00 78.38 90 ILE A O 1
ATOM 725 N N . ARG A 1 91 ? 30.517 -6.141 -36.093 1.00 76.06 91 ARG A N 1
ATOM 726 C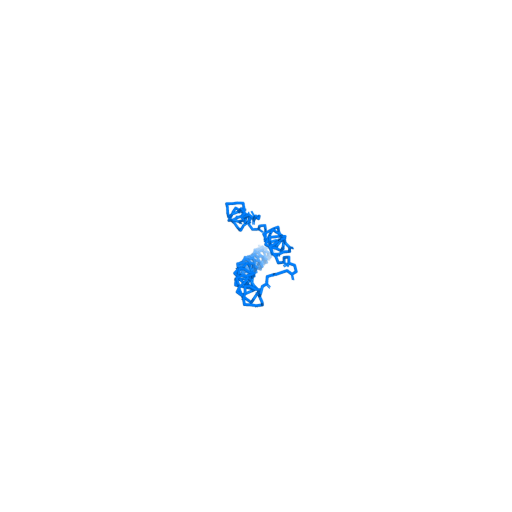 CA . ARG A 1 91 ? 30.203 -6.568 -37.465 1.00 76.06 91 ARG A CA 1
ATOM 727 C C . ARG A 1 91 ? 30.587 -5.502 -38.496 1.00 76.06 91 ARG A C 1
ATOM 729 O O . ARG A 1 91 ? 31.132 -5.860 -39.538 1.00 76.06 91 ARG A O 1
ATOM 736 N N . GLY A 1 92 ? 30.318 -4.229 -38.209 1.00 84.62 92 GLY A N 1
ATOM 737 C CA . GLY A 1 92 ? 30.712 -3.108 -39.064 1.00 84.62 92 GLY A CA 1
ATOM 738 C C . GLY A 1 92 ? 32.229 -2.981 -39.207 1.00 84.62 92 GLY A C 1
ATOM 739 O O . GLY A 1 92 ? 32.724 -2.809 -40.318 1.00 84.62 92 GLY A O 1
ATOM 740 N N . ASP A 1 93 ? 32.973 -3.147 -38.113 1.00 82.69 93 ASP A N 1
ATOM 741 C CA . ASP A 1 93 ? 34.439 -3.096 -38.126 1.00 82.69 93 ASP A CA 1
ATOM 742 C C . ASP A 1 93 ? 35.045 -4.226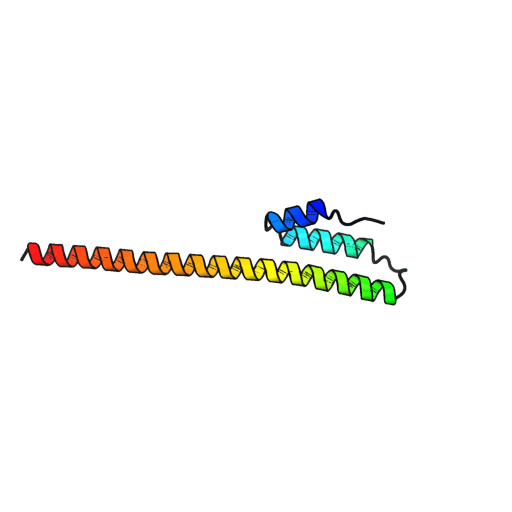 -38.982 1.00 82.69 93 ASP A C 1
ATOM 744 O O . ASP A 1 93 ? 35.983 -3.984 -39.737 1.00 82.69 93 ASP A O 1
ATOM 748 N N . ILE A 1 94 ? 34.472 -5.439 -38.945 1.00 77.19 94 ILE A N 1
ATOM 749 C CA . ILE A 1 94 ? 34.913 -6.575 -39.780 1.00 77.19 94 ILE A CA 1
ATOM 750 C C . ILE A 1 94 ? 34.658 -6.332 -41.274 1.00 77.19 94 ILE A C 1
ATOM 752 O O . ILE A 1 94 ? 35.462 -6.747 -42.100 1.00 77.19 94 ILE A O 1
ATOM 756 N N . GLN A 1 95 ? 33.547 -5.689 -41.642 1.00 74.88 95 GLN A N 1
ATOM 757 C CA . GLN A 1 95 ? 33.212 -5.423 -43.050 1.00 74.88 95 GLN A CA 1
ATOM 758 C C . GLN A 1 95 ? 34.080 -4.330 -43.689 1.00 74.88 95 GLN A C 1
ATOM 760 O O . GLN A 1 95 ? 34.133 -4.239 -44.913 1.00 74.88 95 GLN A O 1
ATOM 765 N N . ASN A 1 96 ? 34.731 -3.506 -42.866 1.00 74.12 96 ASN A N 1
ATOM 766 C CA . ASN A 1 96 ? 35.610 -2.423 -43.299 1.00 74.12 96 ASN A CA 1
ATOM 767 C C . ASN A 1 96 ? 37.106 -2.814 -43.304 1.00 74.12 96 ASN A C 1
ATOM 769 O O . ASN A 1 96 ? 37.945 -1.952 -43.577 1.00 74.12 96 ASN A O 1
ATOM 773 N N . LEU A 1 97 ? 37.432 -4.076 -42.991 1.00 66.62 97 LEU A N 1
ATOM 774 C CA . LEU A 1 97 ? 38.759 -4.694 -43.139 1.00 66.62 97 LEU A CA 1
ATOM 775 C C . LEU A 1 97 ? 38.893 -5.385 -44.501 1.00 66.62 97 LEU A C 1
ATOM 777 O O . LEU A 1 97 ? 39.997 -5.286 -45.084 1.00 66.62 97 LEU A O 1
#

Sequence (97 aa):
MSQLDAKAFEQMISEKRYDEAKDMLRQYFDNELGEEEEGEVYVDAMADYLAMSNRINEAYLADMNDLKAKLSQVDNMSEDITKSIDAEKIRGDIQNL